Protein AF-A0A1F4QIU1-F1 (afdb_monomer_lite)

Secondary structure (DSSP, 8-state):
--------------------HHHHHHHHHHHHHTS------PPPPTTS--TTSHHHHHTEEEEEEEEETTEEEEEEEEEEESSSPSPSEEEEEE---SSSS---TTTSPEEEEEEESSSS-EEEEEEEHHHHHHSS--S-EEE-S-GGG--HHHHHHHHH--------

pLDDT: mean 72.89, std 19.43, range [27.67, 93.69]

Foldseek 3Di:
DDDDDDDDDPDDDPDPPPPDPVNVVVVVVVVVVPPPVPVPQQDDPPPDQDCVPPVSVVQWDWDDWFAAQRDPQWIKTKIAGNPLDPQRIKIWIWGNPPPDPDDDPVPTDTAKIWTHNDQFRTPWIWGAPCCVPPVDHDSDIDTDPPPNVAGNVRSVCNRHNYPDPDDD

Sequence (168 aa):
MLTQSKTRALSKVVEAFQPDRLFLLVLALVLLSAAPAGAAQSALPAGVPDIFDPEVRTKFQPTGVISLHGNPDFPVLLLLNTVEEQPQAMMLGLDARNGKDSWSLVSDPIVLIILFADPVTILGAYVDAGFSREGRASGDFITLENPNSLTLPDLLKAVTAVPTRTYM

Radius of gyration: 27.77 Å;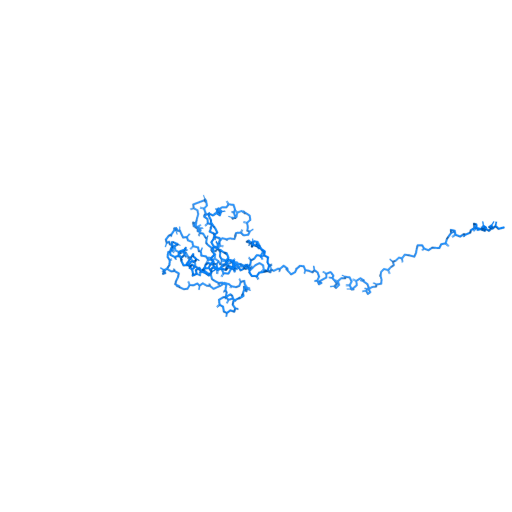 chains: 1; bounding box: 94×65×35 Å

Structure (mmCIF, N/CA/C/O backbone):
data_AF-A0A1F4QIU1-F1
#
_entry.id   AF-A0A1F4QIU1-F1
#
loop_
_atom_site.group_PDB
_atom_site.id
_atom_site.type_symbol
_atom_site.label_atom_id
_atom_site.label_alt_id
_atom_site.label_comp_id
_atom_site.label_asym_id
_atom_site.label_entity_id
_atom_site.label_seq_id
_atom_site.pdbx_PDB_ins_code
_atom_site.Cartn_x
_atom_site.Cartn_y
_atom_site.Cartn_z
_atom_site.occupancy
_atom_site.B_iso_or_equiv
_atom_site.auth_seq_id
_atom_site.auth_comp_id
_atom_site.auth_asym_id
_atom_site.auth_atom_id
_atom_site.pdbx_PDB_model_num
ATOM 1 N N . MET A 1 1 ? 79.987 30.479 8.405 1.00 41.31 1 MET A N 1
ATOM 2 C CA . MET A 1 1 ? 78.883 29.625 7.914 1.00 41.31 1 MET A CA 1
ATOM 3 C C . MET A 1 1 ? 77.688 29.853 8.837 1.00 41.31 1 MET A C 1
ATOM 5 O O . MET A 1 1 ? 77.904 29.751 10.035 1.00 41.31 1 MET A O 1
ATOM 9 N N . LEU A 1 2 ? 76.513 30.191 8.270 1.00 38.28 2 LEU A N 1
ATOM 10 C CA . LEU A 1 2 ? 75.204 30.525 8.896 1.00 38.28 2 LEU A CA 1
ATOM 11 C C . LEU A 1 2 ? 75.193 31.832 9.723 1.00 38.28 2 LEU A C 1
ATOM 13 O O . LEU A 1 2 ? 75.803 31.887 10.778 1.00 38.28 2 LEU A O 1
ATOM 17 N N . THR A 1 3 ? 74.667 32.990 9.300 1.00 39.81 3 THR A N 1
ATOM 18 C CA . THR A 1 3 ? 73.428 33.408 8.594 1.00 39.81 3 THR A CA 1
ATOM 19 C C . THR A 1 3 ? 72.142 33.256 9.417 1.00 39.81 3 THR A C 1
ATOM 21 O O . THR A 1 3 ? 71.633 32.150 9.527 1.00 39.81 3 THR A O 1
ATOM 24 N N . GLN A 1 4 ? 71.613 34.386 9.920 1.00 43.12 4 GLN A N 1
ATOM 25 C CA . GLN A 1 4 ? 70.236 34.923 9.765 1.00 43.12 4 GLN A CA 1
ATOM 26 C C . GLN A 1 4 ? 69.952 35.921 10.913 1.00 43.12 4 GLN A C 1
ATOM 28 O O . GLN A 1 4 ? 69.878 35.537 12.070 1.00 43.12 4 GLN A O 1
ATOM 33 N N . SER A 1 5 ? 70.040 37.241 10.726 1.00 43.78 5 SER A N 1
ATOM 34 C CA . SER A 1 5 ? 69.158 38.168 9.986 1.00 43.78 5 SER A CA 1
ATOM 35 C C . SER A 1 5 ? 67.743 38.348 10.559 1.00 43.78 5 SER A C 1
ATOM 37 O O . SER A 1 5 ? 66.815 37.642 10.196 1.00 43.78 5 SER A O 1
ATOM 39 N N . LYS A 1 6 ? 67.611 39.449 11.314 1.00 44.16 6 LYS A N 1
ATOM 40 C CA . LYS A 1 6 ? 66.541 40.464 11.250 1.00 44.16 6 LYS A CA 1
ATOM 41 C C . LYS A 1 6 ? 65.095 40.058 11.573 1.00 44.16 6 LYS A C 1
ATOM 43 O O . LYS A 1 6 ? 64.284 39.754 10.709 1.00 44.16 6 LYS A O 1
ATOM 48 N N . THR A 1 7 ? 64.738 40.377 12.812 1.00 52.09 7 THR A N 1
ATOM 49 C CA . THR A 1 7 ? 63.485 41.020 13.226 1.00 52.09 7 THR A CA 1
ATOM 50 C C . THR A 1 7 ? 63.071 42.141 12.254 1.00 52.09 7 THR A C 1
ATOM 52 O O . THR A 1 7 ? 63.780 43.143 12.145 1.00 52.09 7 THR A O 1
ATOM 55 N N . ARG A 1 8 ? 61.924 42.018 11.570 1.00 41.94 8 ARG A N 1
ATOM 56 C CA . ARG A 1 8 ? 61.070 43.153 11.153 1.00 41.94 8 ARG A CA 1
ATOM 57 C C . ARG A 1 8 ? 59.751 42.672 10.537 1.00 41.94 8 ARG A C 1
ATOM 59 O O . ARG A 1 8 ? 59.753 41.800 9.682 1.00 41.94 8 ARG A O 1
ATOM 66 N N . ALA A 1 9 ? 58.687 43.383 10.913 1.00 41.75 9 ALA A N 1
ATOM 67 C CA . ALA A 1 9 ? 57.374 43.474 10.269 1.00 41.75 9 ALA A CA 1
ATOM 68 C C . ALA A 1 9 ? 56.279 42.479 10.707 1.00 41.75 9 ALA A C 1
ATOM 70 O O . ALA A 1 9 ? 55.692 41.764 9.904 1.00 41.75 9 ALA A O 1
ATOM 71 N N . LEU A 1 10 ? 55.893 42.584 11.983 1.00 48.09 10 LEU A N 1
ATOM 72 C CA . LEU A 1 10 ? 54.474 42.603 12.355 1.00 48.09 10 LEU A CA 1
ATOM 73 C C . LEU A 1 10 ? 53.833 43.853 11.737 1.00 48.09 10 LEU A C 1
ATOM 75 O O . LEU A 1 10 ? 54.060 44.956 12.228 1.00 48.09 10 LEU A O 1
ATOM 79 N N . SER A 1 11 ? 53.106 43.692 10.640 1.00 46.94 11 SER A N 1
ATOM 80 C CA . SER A 1 11 ? 52.021 44.570 10.175 1.00 46.94 11 SER A CA 1
ATOM 81 C C . SER A 1 11 ? 51.823 44.293 8.702 1.00 46.94 11 SER A C 1
ATOM 83 O O . SER A 1 11 ? 52.629 44.742 7.888 1.00 46.94 11 SER A O 1
ATOM 85 N N . LYS A 1 12 ? 50.745 43.591 8.364 1.00 41.22 12 LYS A N 1
ATOM 86 C CA . LYS A 1 12 ? 49.838 44.016 7.300 1.00 41.22 12 LYS A CA 1
ATOM 87 C C . LYS A 1 12 ? 48.650 43.058 7.218 1.00 41.22 12 LYS A C 1
ATOM 89 O O . LYS A 1 12 ? 48.796 41.899 6.863 1.00 41.22 12 LYS A O 1
ATOM 94 N N . VAL A 1 13 ? 47.495 43.655 7.506 1.00 44.50 13 VAL A N 1
ATOM 95 C CA . VAL A 1 13 ? 46.272 43.507 6.717 1.00 44.50 13 VAL A CA 1
ATOM 96 C C . VAL A 1 13 ? 45.472 42.240 7.021 1.00 44.50 13 VAL A C 1
ATOM 98 O O . VAL A 1 13 ? 45.484 41.258 6.291 1.00 44.50 13 VAL A O 1
ATOM 101 N N . VAL A 1 14 ? 44.680 42.324 8.094 1.00 47.78 14 VAL A N 1
ATOM 102 C CA . VAL A 1 14 ? 43.338 41.730 8.078 1.00 47.78 14 VAL A CA 1
ATOM 103 C C . VAL A 1 14 ? 42.527 42.595 7.114 1.00 47.78 14 VAL A C 1
ATOM 105 O O . VAL A 1 14 ? 41.958 43.615 7.498 1.00 47.78 14 VAL A O 1
ATOM 108 N N . GLU A 1 15 ? 42.593 42.260 5.829 1.00 45.88 15 GLU A N 1
ATOM 109 C CA . GLU A 1 15 ? 41.693 42.815 4.825 1.00 45.88 15 GLU A CA 1
ATOM 110 C C . GLU A 1 15 ? 40.296 42.304 5.165 1.00 45.88 15 GLU A C 1
ATOM 112 O O . GLU A 1 15 ? 40.045 41.099 5.210 1.00 45.88 15 GLU A O 1
ATOM 117 N N . ALA A 1 16 ? 39.403 43.235 5.497 1.00 47.53 16 ALA A N 1
ATOM 118 C CA . ALA A 1 16 ? 37.998 42.945 5.695 1.00 47.53 16 ALA A CA 1
ATOM 119 C C . ALA A 1 16 ? 37.460 42.342 4.394 1.00 47.53 16 ALA A C 1
ATOM 121 O O . ALA A 1 16 ? 37.301 43.042 3.396 1.00 47.53 16 ALA A O 1
ATOM 122 N N . PHE A 1 17 ? 37.220 41.034 4.406 1.00 48.47 17 PHE A N 1
ATOM 123 C CA . PHE A 1 17 ? 36.597 40.319 3.305 1.00 48.47 17 PHE A CA 1
ATOM 124 C C . PHE A 1 17 ? 35.167 40.859 3.169 1.00 48.47 17 PHE A C 1
ATOM 126 O O . PHE A 1 17 ? 34.267 40.449 3.899 1.00 48.47 17 PHE A O 1
ATOM 133 N N . GLN A 1 18 ? 34.963 41.851 2.302 1.00 55.03 18 GLN A N 1
ATOM 134 C CA . GLN A 1 18 ? 33.631 42.261 1.879 1.00 55.03 18 GLN A CA 1
ATOM 135 C C . GLN A 1 18 ? 33.255 41.352 0.711 1.00 55.03 18 GLN A C 1
ATOM 137 O O . GLN A 1 18 ? 33.799 41.533 -0.379 1.00 55.03 18 GLN A O 1
ATOM 142 N N . PRO A 1 19 ? 32.403 40.331 0.919 1.00 54.53 19 PRO A N 1
ATOM 143 C CA . PRO A 1 19 ? 31.999 39.466 -0.172 1.00 54.53 19 PRO A CA 1
ATOM 144 C C . PRO A 1 19 ? 31.306 40.317 -1.232 1.00 54.53 19 PRO A C 1
ATOM 146 O O . PRO A 1 19 ? 30.349 41.043 -0.950 1.00 54.53 19 PRO A O 1
ATOM 149 N N . ASP A 1 20 ? 31.834 40.238 -2.447 1.00 63.78 20 ASP A N 1
ATOM 150 C CA . ASP A 1 20 ? 31.322 40.964 -3.595 1.00 63.78 20 ASP A CA 1
ATOM 151 C C . ASP A 1 20 ? 29.840 40.616 -3.810 1.00 63.78 20 ASP A C 1
ATOM 153 O O . ASP A 1 20 ? 29.415 39.480 -3.569 1.00 63.78 20 ASP A O 1
ATOM 157 N N . ARG A 1 21 ? 29.016 41.564 -4.272 1.00 63.06 21 ARG A N 1
ATOM 158 C CA . ARG A 1 21 ? 27.561 41.325 -4.432 1.00 63.06 21 ARG A CA 1
ATOM 159 C C . ARG A 1 21 ? 27.266 40.139 -5.357 1.00 63.06 21 ARG A C 1
ATOM 161 O O . ARG A 1 21 ? 26.275 39.440 -5.165 1.00 63.06 21 ARG A O 1
ATOM 168 N N . LEU A 1 22 ? 28.161 39.886 -6.311 1.00 60.84 22 LEU A N 1
ATOM 169 C CA . LE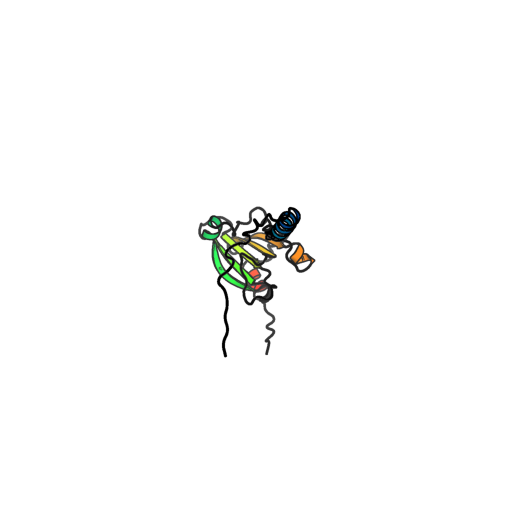U A 1 22 ? 28.150 38.716 -7.187 1.00 60.84 22 LEU A CA 1
ATOM 170 C C . LEU A 1 22 ? 28.379 37.401 -6.432 1.00 60.84 22 LEU A C 1
ATOM 172 O O . LEU A 1 22 ? 27.715 36.417 -6.736 1.00 60.84 22 LEU A O 1
ATOM 176 N N . PHE A 1 23 ? 29.253 37.382 -5.425 1.00 64.12 23 PHE A N 1
ATOM 177 C CA . PHE A 1 23 ? 29.493 36.200 -4.595 1.00 64.12 23 PHE A CA 1
ATOM 178 C C . PHE A 1 23 ? 28.254 35.840 -3.771 1.00 64.12 23 PHE A C 1
ATOM 180 O O . PHE A 1 23 ? 27.868 34.676 -3.725 1.00 64.12 23 PHE A O 1
ATOM 187 N N . LEU A 1 24 ? 27.576 36.837 -3.192 1.00 64.62 24 LEU A N 1
ATOM 188 C CA . LEU A 1 24 ? 26.311 36.619 -2.482 1.00 64.62 24 LEU A CA 1
ATOM 189 C C . LEU A 1 24 ? 25.200 36.127 -3.418 1.00 64.62 24 LEU A C 1
ATOM 191 O O . LEU A 1 24 ? 24.402 35.284 -3.021 1.00 64.62 24 LEU A O 1
ATOM 195 N N . LEU A 1 25 ? 25.164 36.613 -4.662 1.00 64.69 25 LEU A N 1
ATOM 196 C CA . LEU A 1 25 ? 24.153 36.221 -5.644 1.00 64.69 25 LEU A CA 1
ATOM 197 C C . LEU A 1 25 ? 24.390 34.802 -6.178 1.00 64.69 25 LEU A C 1
ATOM 199 O O . LEU A 1 25 ? 23.443 34.033 -6.298 1.00 64.69 25 LEU A O 1
ATOM 203 N N . VAL A 1 26 ? 25.649 34.425 -6.423 1.00 67.12 26 VAL A N 1
ATOM 204 C CA . VAL A 1 26 ? 26.030 33.053 -6.793 1.00 67.12 26 VAL A CA 1
ATOM 205 C C . VAL A 1 26 ? 25.787 32.093 -5.629 1.00 67.12 26 VAL A C 1
ATOM 207 O O . VAL A 1 26 ? 25.230 31.021 -5.840 1.00 67.12 26 VAL A O 1
ATOM 210 N N . LEU A 1 27 ? 26.118 32.482 -4.395 1.00 63.16 27 LEU A N 1
ATOM 211 C CA . LEU A 1 27 ? 25.844 31.674 -3.205 1.00 63.16 27 LEU A CA 1
ATOM 212 C C . LEU A 1 27 ? 24.335 31.482 -2.987 1.00 63.16 27 LEU A C 1
ATOM 214 O O . LEU A 1 27 ? 23.897 30.369 -2.713 1.00 63.16 27 LEU A O 1
ATOM 218 N N . ALA A 1 28 ? 23.531 32.535 -3.168 1.00 60.59 28 ALA A N 1
ATOM 219 C CA . ALA A 1 28 ? 22.074 32.445 -3.108 1.00 60.59 28 ALA A CA 1
ATOM 220 C C . ALA A 1 28 ? 21.503 31.554 -4.223 1.00 60.59 28 ALA A C 1
ATOM 222 O O . ALA A 1 28 ? 20.573 30.796 -3.969 1.00 60.59 28 ALA A O 1
ATOM 223 N N . LEU A 1 29 ? 22.079 31.589 -5.430 1.00 59.91 29 LEU A N 1
ATOM 224 C CA . LEU A 1 29 ? 21.664 30.734 -6.545 1.00 59.91 29 LEU A CA 1
ATOM 225 C C . LEU A 1 29 ? 22.003 29.255 -6.291 1.00 59.91 29 LEU A C 1
ATOM 227 O O . LEU A 1 29 ? 21.171 28.389 -6.548 1.00 59.91 29 LEU A O 1
ATOM 231 N N . VAL A 1 30 ? 23.182 28.970 -5.722 1.00 59.19 30 VAL A N 1
ATOM 232 C CA . VAL A 1 30 ? 23.591 27.613 -5.318 1.00 59.19 30 VAL A CA 1
ATOM 233 C C . VAL A 1 30 ? 22.694 27.086 -4.194 1.00 59.19 30 VAL A C 1
ATOM 235 O O . VAL A 1 30 ? 22.257 25.937 -4.247 1.00 59.19 30 VAL A O 1
ATOM 238 N N . LEU A 1 31 ? 22.349 27.931 -3.218 1.00 55.22 31 LEU A N 1
ATOM 239 C CA . LEU A 1 31 ? 21.420 27.577 -2.141 1.00 55.22 31 LEU A CA 1
ATOM 240 C C . LEU A 1 31 ? 19.981 27.380 -2.646 1.00 55.22 31 LEU A C 1
ATOM 242 O O . LEU A 1 31 ? 19.296 26.492 -2.148 1.00 55.22 31 LEU A O 1
ATOM 246 N N . LEU A 1 32 ? 19.535 28.128 -3.664 1.00 53.59 32 LEU A N 1
ATOM 247 C CA . LEU A 1 32 ? 18.226 27.910 -4.299 1.00 53.59 32 LEU A CA 1
ATOM 248 C C . LEU A 1 32 ? 18.176 26.610 -5.115 1.00 53.59 32 LEU A C 1
ATOM 250 O O . LEU A 1 32 ? 17.141 25.950 -5.134 1.00 53.59 32 LEU A O 1
ATOM 254 N N . SER A 1 33 ? 19.277 26.208 -5.758 1.00 50.50 33 SER A N 1
ATOM 255 C CA . SER A 1 33 ? 19.367 24.908 -6.446 1.00 50.50 33 SER A CA 1
ATOM 256 C C . SER A 1 33 ? 19.534 23.717 -5.498 1.00 50.50 33 SER A C 1
ATOM 258 O O . SER A 1 33 ? 19.335 22.577 -5.908 1.00 50.50 33 SER A O 1
ATOM 260 N N . ALA A 1 34 ? 19.884 23.980 -4.238 1.00 48.53 34 ALA A N 1
ATOM 261 C CA . ALA A 1 34 ? 19.939 22.999 -3.160 1.00 48.53 34 ALA A CA 1
ATOM 262 C C . ALA A 1 34 ? 18.643 22.970 -2.337 1.00 48.53 34 ALA A C 1
ATOM 264 O O . ALA A 1 34 ? 18.637 22.437 -1.226 1.00 48.53 34 ALA A O 1
ATOM 265 N N . ALA A 1 35 ? 17.541 23.524 -2.861 1.00 48.31 35 ALA A N 1
ATOM 266 C CA . ALA A 1 35 ? 16.234 23.141 -2.364 1.00 48.31 35 ALA A CA 1
ATOM 267 C C . ALA A 1 35 ? 16.156 21.614 -2.506 1.00 48.31 35 ALA A C 1
ATOM 269 O O . ALA A 1 35 ? 16.291 21.120 -3.632 1.00 48.31 35 ALA A O 1
ATOM 270 N N . PRO A 1 36 ? 15.992 20.845 -1.411 1.00 42.22 36 PRO A N 1
ATOM 271 C CA . PRO A 1 36 ? 15.590 19.466 -1.576 1.00 42.22 36 PRO A CA 1
ATOM 272 C C . PRO A 1 36 ? 14.337 19.556 -2.433 1.00 42.22 36 PRO A C 1
ATOM 274 O O . PRO A 1 36 ? 13.397 20.276 -2.081 1.00 42.22 36 PRO A O 1
ATOM 277 N N . ALA A 1 37 ? 14.360 18.918 -3.601 1.00 43.06 37 ALA A N 1
ATOM 278 C CA . ALA A 1 37 ? 13.136 18.578 -4.283 1.00 43.06 37 ALA A CA 1
ATOM 279 C C . ALA A 1 37 ? 12.390 17.712 -3.271 1.00 43.06 37 ALA A C 1
ATOM 281 O O . ALA A 1 37 ? 12.613 16.508 -3.185 1.00 43.06 37 ALA A O 1
ATOM 282 N N . GLY A 1 38 ? 11.615 18.359 -2.399 1.00 38.34 38 GLY A N 1
ATOM 283 C CA . GLY A 1 38 ? 10.597 17.707 -1.622 1.00 38.34 38 GLY A CA 1
ATOM 284 C C . GLY A 1 38 ? 9.733 17.113 -2.700 1.00 38.34 38 GLY A C 1
ATOM 285 O O . GLY A 1 38 ? 9.017 17.850 -3.376 1.00 38.34 38 GLY A O 1
ATOM 286 N N . ALA A 1 39 ? 9.933 15.821 -2.959 1.00 43.00 39 ALA A N 1
ATOM 287 C CA . ALA A 1 39 ? 9.003 15.031 -3.723 1.00 43.00 39 ALA A CA 1
ATOM 288 C C . ALA A 1 39 ? 7.663 15.381 -3.096 1.00 43.00 39 ALA A C 1
ATOM 290 O O . ALA A 1 39 ? 7.468 15.114 -1.909 1.00 43.00 39 ALA A O 1
ATOM 291 N N . ALA A 1 40 ? 6.846 16.147 -3.822 1.00 42.66 40 ALA A N 1
ATOM 292 C CA . ALA A 1 40 ? 5.523 16.502 -3.362 1.00 42.66 40 ALA A CA 1
ATOM 293 C C . ALA A 1 40 ? 4.880 15.158 -3.058 1.00 42.66 40 ALA A C 1
ATOM 295 O O . ALA A 1 40 ? 4.716 14.335 -3.960 1.00 42.66 40 ALA A O 1
ATOM 296 N N . GLN A 1 41 ? 4.722 14.871 -1.769 1.00 55.47 41 GLN A N 1
ATOM 297 C CA . GLN A 1 41 ? 4.305 13.560 -1.328 1.00 55.47 41 GLN A CA 1
ATOM 298 C C . GLN A 1 41 ? 2.910 13.395 -1.883 1.00 55.47 41 GLN A C 1
ATOM 300 O O . GLN A 1 41 ? 2.027 14.197 -1.572 1.00 55.47 41 GLN A O 1
ATOM 305 N N . SER A 1 42 ? 2.778 12.479 -2.837 1.00 59.91 42 SER A N 1
ATOM 306 C CA . SER A 1 42 ? 1.594 12.490 -3.665 1.00 59.91 42 SER A CA 1
ATOM 307 C C . SER A 1 42 ? 0.368 12.266 -2.802 1.00 59.91 42 SER A C 1
ATOM 309 O O . SER A 1 42 ? 0.382 11.416 -1.908 1.00 59.91 42 SER A O 1
ATOM 311 N N . ALA A 1 43 ? -0.657 13.082 -3.028 1.00 75.31 43 ALA A N 1
ATOM 312 C CA . ALA A 1 43 ? -1.849 13.048 -2.207 1.00 75.31 43 ALA A CA 1
ATOM 313 C C . ALA A 1 43 ? -2.515 11.680 -2.374 1.00 75.31 43 ALA A C 1
ATOM 315 O O . ALA A 1 43 ? -2.895 11.289 -3.480 1.00 75.31 43 ALA A O 1
ATOM 316 N N . LEU A 1 44 ? -2.630 10.943 -1.270 1.00 88.56 44 LEU A N 1
ATOM 317 C CA . LEU A 1 44 ? -3.335 9.670 -1.264 1.00 88.56 44 LEU A CA 1
ATOM 318 C C . LEU A 1 44 ? -4.800 9.888 -1.687 1.00 88.56 44 LEU A C 1
ATOM 320 O O . LEU A 1 44 ? -5.372 10.948 -1.400 1.00 88.56 44 LEU A O 1
ATOM 324 N N . PRO A 1 45 ? -5.432 8.906 -2.359 1.00 90.12 45 PRO A N 1
ATOM 325 C CA . PRO A 1 45 ? -6.844 8.990 -2.709 1.00 90.12 45 PRO A CA 1
ATOM 326 C C . PRO A 1 45 ? -7.725 9.297 -1.494 1.00 90.12 45 PRO A C 1
ATOM 328 O O . PRO A 1 45 ? -7.467 8.832 -0.383 1.00 90.12 45 PRO A O 1
ATOM 331 N N . ALA A 1 46 ? -8.816 10.031 -1.713 1.00 87.69 46 ALA A N 1
ATOM 332 C CA . ALA A 1 46 ? -9.781 10.309 -0.654 1.00 87.69 46 ALA A CA 1
ATOM 333 C C . ALA A 1 46 ? -10.308 9.003 -0.026 1.00 87.69 46 ALA A C 1
ATOM 335 O O . ALA A 1 46 ? -10.706 8.080 -0.736 1.00 87.69 46 ALA A O 1
ATOM 336 N N . GLY A 1 47 ? -10.320 8.941 1.309 1.00 86.69 47 GLY A N 1
ATOM 337 C CA . GLY A 1 47 ? -10.739 7.757 2.069 1.00 86.69 47 GLY A CA 1
ATOM 338 C C . GLY A 1 47 ? -9.632 6.726 2.327 1.00 86.69 47 GLY A C 1
ATOM 339 O O . GLY A 1 47 ? -9.863 5.788 3.086 1.00 86.69 47 GLY A O 1
ATOM 340 N N . VAL A 1 48 ? -8.433 6.901 1.760 1.00 92.69 48 VAL A N 1
ATOM 341 C CA . VAL A 1 48 ? -7.248 6.112 2.131 1.00 92.69 48 VAL A CA 1
ATOM 342 C C . VAL A 1 48 ? -6.634 6.701 3.409 1.00 92.69 48 VAL A C 1
ATOM 344 O O . VAL A 1 48 ? -6.358 7.901 3.439 1.00 92.69 48 VAL A O 1
ATOM 347 N N . PRO A 1 49 ? -6.403 5.896 4.464 1.00 92.00 49 PRO A N 1
ATOM 348 C CA . PRO A 1 49 ? -5.707 6.362 5.660 1.00 92.00 49 PRO A CA 1
ATOM 349 C C . PRO A 1 49 ? -4.293 6.846 5.337 1.00 92.00 49 PRO A C 1
ATOM 351 O O . PRO A 1 49 ? -3.526 6.145 4.673 1.00 92.00 49 PRO A O 1
ATOM 354 N N . ASP A 1 50 ? -3.927 8.019 5.849 1.00 91.56 50 ASP A N 1
ATOM 355 C CA . ASP A 1 50 ? -2.586 8.565 5.663 1.00 91.56 50 ASP A CA 1
ATOM 356 C C . ASP A 1 50 ? -1.568 7.855 6.564 1.00 91.56 50 ASP A C 1
ATOM 358 O O . ASP A 1 50 ? -1.338 8.246 7.701 1.00 91.56 50 ASP A O 1
ATOM 362 N N . ILE A 1 51 ? -0.935 6.794 6.063 1.00 88.69 51 ILE A N 1
ATOM 363 C CA . ILE A 1 51 ? 0.076 6.037 6.822 1.00 88.69 51 ILE A CA 1
ATOM 364 C C . ILE A 1 51 ? 1.401 6.777 7.036 1.00 88.69 51 ILE A C 1
ATOM 366 O O . ILE A 1 51 ? 2.289 6.256 7.723 1.00 88.69 51 ILE A O 1
ATOM 370 N N . PHE A 1 52 ? 1.561 7.966 6.454 1.00 88.19 52 PHE A N 1
ATOM 371 C CA . PHE A 1 52 ? 2.703 8.828 6.727 1.00 88.19 52 PHE A CA 1
ATOM 372 C C . PHE A 1 52 ? 2.480 9.650 7.998 1.00 88.19 52 PHE A C 1
ATOM 374 O O . PHE A 1 52 ? 3.457 9.973 8.684 1.00 88.19 52 PHE A O 1
ATOM 381 N N . ASP A 1 53 ? 1.218 9.892 8.364 1.00 89.69 53 ASP A N 1
ATOM 382 C CA . ASP A 1 53 ? 0.842 10.445 9.659 1.00 89.69 53 ASP A CA 1
ATOM 383 C C . ASP A 1 53 ? 1.211 9.448 10.782 1.00 89.69 53 ASP A C 1
ATOM 385 O O . ASP A 1 53 ? 0.753 8.296 10.786 1.00 89.69 53 ASP A O 1
ATOM 389 N N . PRO A 1 54 ? 2.056 9.846 11.755 1.00 87.69 54 PRO A N 1
ATOM 390 C CA . PRO A 1 54 ? 2.394 9.010 12.897 1.00 87.69 54 PRO A CA 1
ATOM 391 C C . PRO A 1 54 ? 1.183 8.493 13.675 1.00 87.69 54 PRO A C 1
ATOM 393 O O . PRO A 1 54 ? 1.214 7.335 14.087 1.00 87.69 54 PRO A O 1
ATOM 396 N N . GLU A 1 55 ? 0.144 9.309 13.867 1.00 91.44 55 GLU A N 1
ATOM 397 C CA . GLU A 1 55 ? -1.040 8.933 14.642 1.00 91.44 55 GLU A CA 1
ATOM 398 C C . GLU A 1 55 ? -1.814 7.824 13.934 1.00 91.44 55 GLU A C 1
ATOM 400 O O . GLU A 1 55 ? -2.100 6.785 14.533 1.00 91.44 55 GLU A O 1
ATOM 405 N N . VAL A 1 56 ? -2.066 7.987 12.633 1.00 90.94 56 VAL A N 1
ATOM 406 C CA . VAL A 1 56 ? -2.711 6.962 11.803 1.00 90.94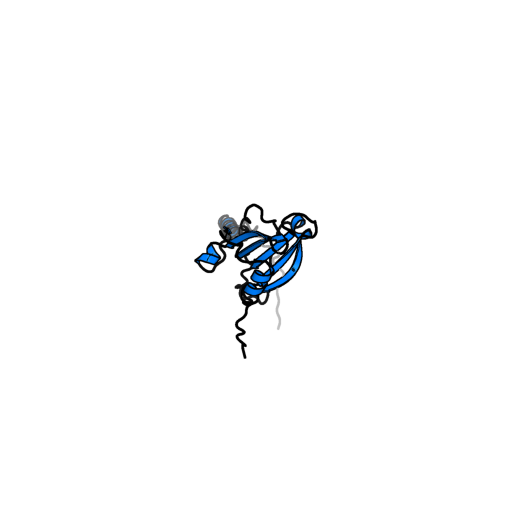 56 VAL A CA 1
ATOM 407 C C . VAL A 1 56 ? -1.862 5.697 11.773 1.00 90.94 56 VAL A C 1
ATOM 409 O O . VAL A 1 56 ? -2.376 4.606 11.997 1.00 90.94 56 VAL A O 1
ATOM 412 N N . ARG A 1 57 ? -0.546 5.819 11.575 1.00 88.81 57 ARG A N 1
ATOM 413 C CA . ARG A 1 57 ? 0.368 4.673 11.515 1.00 88.81 57 ARG A CA 1
ATOM 414 C C . ARG A 1 57 ? 0.357 3.826 12.787 1.00 88.81 57 ARG A C 1
ATOM 416 O O . ARG A 1 57 ? 0.501 2.613 12.683 1.00 88.81 57 ARG A O 1
ATOM 423 N N . THR A 1 58 ? 0.155 4.413 13.971 1.00 91.81 58 THR A N 1
ATOM 424 C CA . THR A 1 58 ? 0.056 3.627 15.220 1.00 91.81 58 THR A CA 1
ATOM 425 C C . THR A 1 58 ? -1.153 2.689 15.265 1.00 91.81 58 THR A C 1
ATOM 427 O O . THR A 1 58 ? -1.130 1.699 15.995 1.00 91.81 58 THR A O 1
ATOM 430 N N . LYS A 1 59 ? -2.182 2.961 14.454 1.00 93.00 59 LYS A N 1
ATOM 431 C CA . LYS A 1 59 ? -3.382 2.129 14.320 1.00 93.00 59 LYS A CA 1
ATOM 432 C C . LYS A 1 59 ? -3.179 0.926 13.399 1.00 93.00 59 LYS A C 1
ATOM 434 O O . LYS A 1 59 ? -4.019 0.037 13.389 1.00 93.00 59 LYS A O 1
ATOM 439 N N . PHE A 1 60 ? -2.093 0.873 12.625 1.00 91.19 60 PHE A N 1
ATOM 440 C CA . PHE A 1 60 ? -1.848 -0.197 11.657 1.00 91.19 60 PHE A CA 1
ATOM 441 C C . PHE A 1 60 ? -0.624 -1.032 12.034 1.00 91.19 60 PHE A C 1
ATOM 443 O O . PHE A 1 60 ? 0.489 -0.523 12.162 1.00 91.19 60 PHE A O 1
ATOM 450 N N . GLN A 1 61 ? -0.814 -2.345 12.153 1.00 88.94 61 GLN A N 1
ATOM 451 C CA . GLN A 1 61 ? 0.257 -3.301 12.397 1.00 88.94 61 GLN A CA 1
ATOM 452 C C . GLN A 1 61 ? 0.681 -3.990 11.089 1.00 88.94 61 GLN A C 1
ATOM 454 O O . GLN A 1 61 ? -0.171 -4.555 10.396 1.00 88.94 61 GLN A O 1
ATOM 459 N N . PRO A 1 62 ? 1.983 -4.012 10.749 1.00 88.75 62 PRO A N 1
ATOM 460 C CA . PRO A 1 62 ? 2.481 -4.830 9.653 1.00 88.75 62 PRO A CA 1
ATOM 461 C C . PRO A 1 62 ? 2.374 -6.309 10.014 1.00 88.75 62 PRO A C 1
ATOM 463 O O . PRO A 1 62 ? 2.876 -6.748 11.048 1.00 88.75 62 PRO A O 1
ATOM 466 N N . THR A 1 63 ? 1.725 -7.081 9.148 1.00 84.69 63 THR A N 1
ATOM 467 C CA . THR A 1 63 ? 1.498 -8.520 9.362 1.00 84.69 63 THR A CA 1
ATOM 468 C C . THR A 1 63 ? 2.249 -9.402 8.383 1.00 84.69 63 THR A C 1
ATOM 470 O O . THR A 1 63 ? 2.479 -10.576 8.663 1.00 84.69 63 THR A O 1
ATOM 473 N N . GLY A 1 64 ? 2.686 -8.842 7.258 1.00 82.62 64 GLY A N 1
ATOM 474 C CA . GLY A 1 64 ? 3.471 -9.572 6.282 1.00 82.62 64 GLY A CA 1
ATOM 475 C C . GLY A 1 64 ? 3.988 -8.688 5.162 1.00 82.62 64 GLY A C 1
ATOM 476 O O . GLY A 1 64 ? 3.479 -7.595 4.912 1.00 82.62 64 GLY A O 1
ATOM 477 N N . VAL A 1 65 ? 5.008 -9.205 4.486 1.00 86.69 65 VAL A N 1
ATOM 478 C CA . VAL A 1 65 ? 5.559 -8.650 3.254 1.00 86.69 65 VAL A CA 1
ATOM 479 C C . VAL A 1 65 ? 5.600 -9.775 2.234 1.00 86.69 65 VAL A C 1
ATOM 481 O O . VAL A 1 65 ? 6.086 -10.866 2.526 1.00 86.69 65 VAL A O 1
ATOM 484 N N . ILE A 1 66 ? 5.086 -9.499 1.046 1.00 84.81 66 ILE A N 1
ATOM 485 C CA . ILE A 1 66 ? 5.148 -10.377 -0.123 1.00 84.81 66 ILE A CA 1
ATOM 486 C C . ILE A 1 66 ? 5.643 -9.565 -1.323 1.00 84.81 66 ILE A C 1
ATOM 488 O O . ILE A 1 66 ? 5.994 -8.397 -1.184 1.00 84.81 66 ILE A O 1
ATOM 492 N N . SER A 1 67 ? 5.682 -10.167 -2.502 1.00 83.50 67 SER A N 1
ATOM 493 C CA . SER A 1 67 ? 6.073 -9.500 -3.746 1.00 83.50 67 SER A CA 1
ATOM 494 C C . SER A 1 67 ? 4.914 -9.515 -4.727 1.00 83.50 67 SER A C 1
ATOM 496 O O . SER A 1 67 ? 4.139 -10.463 -4.719 1.00 83.50 67 SER A O 1
ATOM 498 N N . LEU A 1 68 ? 4.789 -8.505 -5.585 1.00 81.00 68 LEU A N 1
ATOM 499 C CA . LEU A 1 68 ? 3.792 -8.484 -6.652 1.00 81.00 68 LEU A CA 1
ATOM 500 C C . LEU A 1 68 ? 4.200 -9.450 -7.767 1.00 81.00 68 LEU A C 1
ATOM 502 O O . LEU A 1 68 ? 5.234 -9.269 -8.403 1.00 81.00 68 LEU A O 1
ATOM 506 N N . HIS A 1 69 ? 3.399 -10.495 -7.978 1.00 78.44 69 HIS A N 1
ATOM 507 C CA . HIS A 1 69 ? 3.698 -11.615 -8.882 1.00 78.44 69 HIS A CA 1
ATOM 508 C C . HIS A 1 69 ? 5.082 -12.240 -8.635 1.00 78.44 69 HIS A C 1
ATOM 510 O O . HIS A 1 69 ? 5.790 -12.621 -9.567 1.00 78.44 69 HIS A O 1
ATOM 516 N N . GLY A 1 70 ? 5.508 -12.290 -7.369 1.00 76.12 70 GLY A N 1
ATOM 517 C CA . GLY A 1 70 ? 6.836 -12.780 -7.000 1.00 76.12 70 GLY A CA 1
ATOM 518 C C . GLY A 1 70 ? 8.006 -11.877 -7.399 1.00 76.12 70 GLY A C 1
ATOM 519 O O . GLY A 1 70 ? 9.150 -12.298 -7.249 1.00 76.12 70 GLY A O 1
ATOM 520 N N . ASN A 1 71 ? 7.760 -10.665 -7.908 1.00 81.19 71 ASN A N 1
ATOM 521 C CA . ASN A 1 71 ? 8.824 -9.749 -8.299 1.00 81.19 71 ASN A CA 1
ATOM 522 C C . ASN A 1 71 ? 9.344 -8.946 -7.084 1.00 81.19 71 ASN A C 1
ATOM 524 O O . ASN A 1 71 ? 8.593 -8.128 -6.541 1.00 81.19 71 ASN A O 1
ATOM 528 N N . PRO A 1 72 ? 10.608 -9.136 -6.655 1.00 84.50 72 PRO A N 1
ATOM 529 C CA . PRO A 1 72 ? 11.177 -8.419 -5.511 1.00 84.50 72 PRO A CA 1
ATOM 530 C C . PRO A 1 72 ? 11.277 -6.903 -5.725 1.00 84.50 72 PRO A C 1
ATOM 532 O O . PRO A 1 72 ? 11.291 -6.167 -4.743 1.00 84.50 72 PRO A O 1
ATOM 535 N N . ASP A 1 73 ? 11.266 -6.436 -6.977 1.00 89.12 73 ASP A N 1
ATOM 536 C CA . ASP A 1 73 ? 11.227 -5.009 -7.320 1.00 89.12 73 ASP A CA 1
ATOM 537 C C . ASP A 1 73 ? 9.912 -4.333 -6.906 1.00 89.12 73 ASP A C 1
ATOM 539 O O . ASP A 1 73 ? 9.825 -3.107 -6.878 1.00 89.12 73 ASP A O 1
ATOM 543 N N . PHE A 1 74 ? 8.882 -5.125 -6.594 1.00 89.75 74 PHE A N 1
ATOM 544 C CA . PHE A 1 74 ? 7.558 -4.643 -6.223 1.00 89.75 74 PHE A CA 1
ATOM 545 C C . PHE A 1 74 ? 7.077 -5.290 -4.921 1.00 89.75 74 PHE A C 1
ATOM 547 O O . PHE A 1 74 ? 6.191 -6.152 -4.939 1.00 89.75 74 PHE A O 1
ATOM 554 N N . PRO A 1 75 ? 7.671 -4.934 -3.772 1.00 90.69 75 PRO A N 1
ATOM 555 C CA . PRO A 1 75 ? 7.242 -5.458 -2.488 1.00 90.69 75 PRO A CA 1
ATOM 556 C C . PRO A 1 75 ? 5.833 -4.959 -2.148 1.00 90.69 75 PRO A C 1
ATOM 558 O O . PRO A 1 75 ? 5.464 -3.816 -2.421 1.00 90.69 75 PRO A O 1
ATOM 561 N N . VAL A 1 76 ? 5.047 -5.836 -1.532 1.00 91.25 76 VAL A N 1
ATOM 562 C CA . VAL A 1 76 ? 3.679 -5.584 -1.089 1.00 91.25 76 VAL A CA 1
ATOM 563 C C . VAL A 1 76 ? 3.610 -5.770 0.421 1.00 91.25 76 VAL A C 1
ATOM 565 O O . VAL A 1 76 ? 3.839 -6.865 0.937 1.00 91.25 76 VAL A O 1
ATOM 568 N N . LEU A 1 77 ? 3.291 -4.691 1.127 1.00 91.00 77 LEU A N 1
ATOM 569 C CA . LEU A 1 77 ? 3.141 -4.641 2.575 1.00 91.00 77 LEU A CA 1
ATOM 570 C C . LEU A 1 77 ? 1.675 -4.870 2.963 1.00 91.00 77 LEU A C 1
ATOM 572 O O . LEU A 1 77 ? 0.778 -4.214 2.431 1.00 91.00 77 LEU A O 1
ATOM 576 N N . LEU A 1 78 ? 1.445 -5.781 3.909 1.00 89.31 78 LEU A N 1
ATOM 577 C CA . LEU A 1 78 ? 0.130 -6.079 4.479 1.00 89.31 78 LEU A CA 1
ATOM 578 C C . LEU A 1 78 ? 0.001 -5.421 5.854 1.00 89.31 78 LEU A C 1
ATOM 580 O O . LEU A 1 78 ? 0.798 -5.691 6.757 1.00 89.31 78 LEU A O 1
ATOM 584 N N . LEU A 1 79 ? -1.021 -4.589 6.023 1.00 91.06 79 LEU A N 1
ATOM 585 C CA . LEU A 1 79 ? -1.289 -3.824 7.237 1.00 91.06 79 LEU A CA 1
ATOM 586 C C . LEU A 1 79 ? -2.674 -4.186 7.780 1.00 91.06 79 LEU A C 1
ATOM 588 O O . LEU A 1 79 ? -3.652 -4.150 7.036 1.00 91.06 79 LEU A O 1
ATOM 592 N N . LEU A 1 80 ? -2.764 -4.512 9.070 1.00 90.00 80 LEU A N 1
ATOM 593 C CA . LEU A 1 80 ? -4.035 -4.712 9.771 1.00 90.00 80 LEU A CA 1
ATOM 594 C C . LEU A 1 80 ? -4.303 -3.549 10.717 1.00 90.00 80 LEU A C 1
ATOM 596 O O . LEU A 1 80 ? -3.410 -3.134 11.453 1.00 90.00 80 LEU A O 1
ATOM 600 N N . ASN A 1 81 ? -5.531 -3.047 10.710 1.00 91.69 81 ASN A N 1
ATOM 601 C CA . ASN A 1 81 ? -5.985 -2.035 11.649 1.00 91.69 81 ASN A CA 1
ATOM 602 C C . ASN A 1 81 ? -6.264 -2.675 13.017 1.00 91.69 81 ASN A C 1
ATOM 604 O O . ASN A 1 81 ? -6.939 -3.699 13.106 1.00 91.69 81 ASN A O 1
ATOM 608 N N . THR A 1 82 ? -5.742 -2.080 14.085 1.00 90.19 82 THR A N 1
ATOM 609 C CA . THR A 1 82 ? -5.840 -2.593 15.456 1.00 90.19 82 THR A CA 1
ATOM 610 C C . THR A 1 82 ? -6.971 -1.966 16.270 1.00 90.19 82 THR A C 1
ATOM 612 O O . THR A 1 82 ? -7.239 -2.445 17.369 1.00 90.19 82 THR A O 1
ATOM 615 N N . VAL A 1 83 ? -7.644 -0.922 15.766 1.00 87.94 83 VAL A N 1
ATOM 616 C CA . VAL A 1 83 ? -8.622 -0.133 16.545 1.00 87.94 83 VAL A CA 1
ATOM 617 C C . VAL A 1 83 ? -10.092 -0.340 16.146 1.00 87.94 83 VAL A C 1
ATOM 619 O O . VAL A 1 83 ? -10.922 0.508 16.442 1.00 87.94 83 VAL A O 1
ATOM 622 N N . GLU A 1 84 ? -10.439 -1.453 15.488 1.00 77.12 84 GLU A N 1
ATOM 623 C CA . GLU A 1 84 ? -11.810 -1.784 15.017 1.00 77.12 84 GLU A CA 1
ATOM 624 C C . GLU A 1 84 ? -12.485 -0.701 14.133 1.00 77.12 84 GLU A C 1
ATOM 626 O O . GLU A 1 84 ? -13.680 -0.767 13.843 1.00 77.12 84 GLU A O 1
ATOM 631 N N . GLU A 1 85 ? -11.718 0.275 13.643 1.00 86.25 85 GLU A N 1
ATOM 632 C CA . GLU A 1 85 ? -12.151 1.281 12.669 1.00 86.25 85 GLU A CA 1
ATOM 633 C C . GLU A 1 85 ? -11.984 0.758 11.230 1.00 86.25 85 GLU A C 1
ATOM 635 O O . GLU A 1 85 ? -11.204 -0.157 10.961 1.00 86.25 85 GLU A O 1
ATOM 640 N N . GLN A 1 86 ? -12.702 1.359 10.277 1.00 86.94 86 GLN A N 1
ATOM 641 C CA . GLN A 1 86 ? -12.513 1.071 8.852 1.00 86.94 86 GLN A CA 1
ATOM 642 C C . GLN A 1 86 ? -11.426 1.969 8.235 1.00 86.94 86 GLN A C 1
ATOM 644 O O . GLN A 1 86 ? -11.363 3.149 8.588 1.00 86.94 86 GLN A O 1
ATOM 649 N N . PRO A 1 87 ? -10.612 1.469 7.281 1.00 89.94 87 PRO A N 1
ATOM 650 C CA . PRO A 1 87 ? -10.542 0.085 6.793 1.00 89.94 87 PRO A CA 1
ATOM 651 C C . PRO A 1 87 ? -9.928 -0.872 7.834 1.00 89.94 87 PRO A C 1
ATOM 653 O O . PRO A 1 87 ? -9.017 -0.478 8.563 1.00 89.94 87 PRO A O 1
ATOM 656 N N . GLN A 1 88 ? -10.378 -2.131 7.875 1.00 90.06 88 GLN A N 1
ATOM 657 C CA . GLN A 1 88 ? -9.812 -3.165 8.758 1.00 90.06 88 GLN A CA 1
ATOM 658 C C . GLN A 1 88 ? -8.441 -3.666 8.295 1.00 90.06 88 GLN A C 1
ATOM 660 O O . GLN A 1 88 ? -7.624 -4.094 9.110 1.00 90.06 88 GLN A O 1
ATOM 665 N N . ALA A 1 89 ? -8.172 -3.630 6.991 1.00 89.38 89 ALA A N 1
ATOM 666 C CA . ALA A 1 89 ? -6.870 -3.987 6.448 1.00 89.38 89 ALA A CA 1
ATOM 667 C C . ALA A 1 89 ? -6.524 -3.154 5.214 1.00 89.38 89 ALA A C 1
ATOM 669 O O . ALA A 1 89 ? -7.395 -2.621 4.522 1.00 89.38 89 ALA A O 1
ATOM 670 N N . MET A 1 90 ? -5.229 -3.066 4.933 1.00 91.81 90 MET A N 1
ATOM 671 C CA . MET A 1 90 ? -4.696 -2.371 3.775 1.00 91.81 90 MET A CA 1
ATOM 672 C C . MET A 1 90 ? -3.515 -3.135 3.177 1.00 91.81 90 MET A C 1
ATOM 674 O O . MET A 1 90 ? -2.652 -3.640 3.893 1.00 91.81 90 MET A O 1
ATOM 678 N N . MET A 1 91 ? -3.470 -3.190 1.850 1.00 92.31 91 MET A N 1
ATOM 679 C CA . MET A 1 91 ? -2.320 -3.662 1.084 1.00 92.31 91 MET A CA 1
ATOM 680 C C . MET A 1 91 ? -1.683 -2.490 0.352 1.00 92.31 91 MET A C 1
ATOM 682 O O . MET A 1 91 ? -2.385 -1.741 -0.327 1.00 92.31 91 MET A O 1
ATOM 686 N N . LEU A 1 92 ? -0.362 -2.369 0.452 1.00 93.25 92 LEU A N 1
ATOM 687 C CA . LEU A 1 92 ? 0.419 -1.335 -0.223 1.00 93.25 92 LEU A CA 1
ATOM 688 C C . LEU A 1 92 ? 1.488 -1.988 -1.093 1.00 93.25 92 LEU A C 1
ATOM 690 O O . LEU A 1 92 ? 2.358 -2.670 -0.564 1.00 93.25 92 LEU A O 1
ATOM 694 N N . GLY A 1 93 ? 1.436 -1.787 -2.406 1.00 92.06 93 GLY A N 1
ATOM 695 C CA . GLY A 1 93 ? 2.509 -2.160 -3.325 1.00 92.06 93 GLY A CA 1
ATOM 696 C C . GLY A 1 93 ? 3.442 -0.981 -3.565 1.00 92.06 93 GLY A C 1
ATOM 697 O O . GLY A 1 93 ? 2.969 0.121 -3.847 1.00 92.06 93 GLY A O 1
ATOM 698 N N . LEU A 1 94 ? 4.747 -1.214 -3.463 1.00 92.56 94 LEU A N 1
ATOM 699 C CA . LEU A 1 94 ? 5.785 -0.199 -3.642 1.00 92.56 94 LEU A CA 1
ATOM 700 C C . LEU A 1 94 ? 6.592 -0.451 -4.918 1.00 92.56 94 LEU A C 1
ATOM 702 O O . LEU A 1 94 ? 6.697 -1.588 -5.366 1.00 92.56 94 LEU A O 1
ATOM 706 N N . ASP A 1 95 ? 7.193 0.597 -5.472 1.00 91.31 95 ASP A N 1
ATOM 707 C CA . ASP A 1 95 ? 8.182 0.516 -6.550 1.00 91.31 95 ASP A CA 1
ATOM 708 C C . ASP A 1 95 ? 9.602 0.612 -5.979 1.00 91.31 95 ASP A C 1
ATOM 710 O O . ASP A 1 95 ? 10.102 1.696 -5.683 1.00 91.31 95 ASP A O 1
ATOM 714 N N . ALA A 1 96 ? 10.260 -0.536 -5.818 1.00 91.19 96 ALA A N 1
ATOM 715 C CA . ALA A 1 96 ? 11.605 -0.644 -5.260 1.00 91.19 96 ALA A CA 1
ATOM 716 C C . ALA A 1 96 ? 12.713 -0.648 -6.331 1.00 91.19 96 ALA A C 1
ATOM 718 O O . ALA A 1 96 ? 13.864 -0.952 -6.018 1.00 91.19 96 ALA A O 1
ATOM 719 N N . ARG A 1 97 ? 12.420 -0.282 -7.590 1.00 90.56 97 ARG A N 1
ATOM 720 C CA . ARG A 1 97 ? 13.418 -0.206 -8.679 1.00 90.56 97 ARG A CA 1
ATOM 721 C C . ARG A 1 97 ? 14.309 1.023 -8.532 1.00 90.56 97 ARG A C 1
ATOM 723 O O . ARG A 1 97 ? 14.231 1.986 -9.291 1.00 90.56 97 ARG A O 1
ATOM 730 N N . ASN A 1 98 ? 15.165 0.992 -7.524 1.00 80.06 98 ASN A N 1
ATOM 731 C CA . ASN A 1 98 ? 15.990 2.121 -7.106 1.00 80.06 98 ASN A CA 1
ATOM 732 C C . ASN A 1 98 ? 17.488 1.759 -7.000 1.00 80.06 98 ASN A C 1
ATOM 734 O O . ASN A 1 98 ? 18.295 2.609 -6.629 1.00 80.06 98 ASN A O 1
ATOM 738 N N . GLY A 1 99 ? 17.857 0.511 -7.321 1.00 75.38 99 GLY A N 1
ATOM 739 C CA . GLY A 1 99 ? 19.234 0.009 -7.264 1.00 75.38 99 GLY A CA 1
ATOM 740 C C . GLY A 1 99 ? 19.783 -0.219 -5.849 1.00 75.38 99 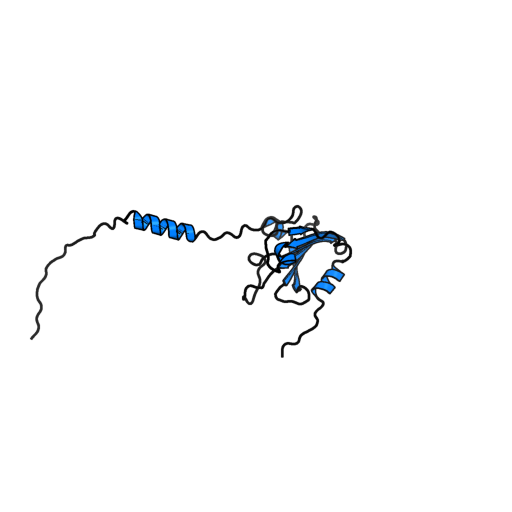GLY A C 1
ATOM 741 O O . GLY A 1 99 ? 20.983 -0.440 -5.710 1.00 75.38 99 GLY A O 1
ATOM 742 N N . LYS A 1 100 ? 18.940 -0.140 -4.812 1.00 80.25 100 LYS A N 1
ATOM 743 C CA . LYS A 1 100 ? 19.273 -0.461 -3.418 1.00 80.25 100 LYS A CA 1
ATOM 744 C C . LYS A 1 100 ? 18.898 -1.915 -3.113 1.00 80.25 100 LYS A C 1
ATOM 746 O O . LYS A 1 100 ? 17.981 -2.464 -3.714 1.00 80.25 100 LYS A O 1
ATOM 751 N N . ASP A 1 101 ? 19.538 -2.492 -2.099 1.00 78.44 101 ASP A N 1
ATOM 752 C CA . ASP A 1 101 ? 19.230 -3.851 -1.617 1.00 78.44 101 ASP A CA 1
ATOM 753 C C . ASP A 1 101 ? 17.942 -3.924 -0.776 1.00 78.44 101 ASP A C 1
ATOM 755 O O . ASP A 1 101 ? 17.463 -5.008 -0.440 1.00 78.44 101 ASP A O 1
ATOM 759 N N . SER A 1 102 ? 17.396 -2.772 -0.381 1.00 83.00 102 SER A N 1
ATOM 760 C CA . SER A 1 102 ? 16.223 -2.673 0.480 1.00 83.00 102 SER A CA 1
ATOM 761 C C . SER A 1 102 ? 15.258 -1.589 0.018 1.00 83.00 102 SER A C 1
ATOM 763 O O . SER A 1 102 ? 15.629 -0.608 -0.633 1.00 83.00 102 SER A O 1
ATOM 765 N N . TRP A 1 103 ? 13.999 -1.781 0.397 1.00 89.75 103 TRP A N 1
ATOM 766 C CA . TRP A 1 103 ? 12.915 -0.841 0.168 1.00 89.75 103 TRP A CA 1
ATOM 767 C C . TRP A 1 103 ? 12.473 -0.181 1.479 1.00 89.75 103 TRP A C 1
ATOM 769 O O . TRP A 1 103 ? 12.766 -0.657 2.578 1.00 89.75 103 TRP A O 1
ATOM 779 N N . SER A 1 104 ? 11.754 0.927 1.362 1.00 85.44 104 SER A N 1
ATOM 780 C CA . SER A 1 104 ? 11.249 1.730 2.467 1.00 85.44 104 SER A CA 1
ATOM 781 C C . SER A 1 104 ? 9.905 2.342 2.101 1.00 85.44 104 SER A C 1
ATOM 783 O O . SER A 1 104 ? 9.793 3.064 1.116 1.00 85.44 104 SER A O 1
ATOM 785 N N . LEU A 1 105 ? 8.905 2.143 2.964 1.00 84.44 105 LEU A N 1
ATOM 786 C CA . LEU A 1 105 ? 7.590 2.777 2.826 1.00 84.44 105 LEU A CA 1
ATOM 787 C C . LEU A 1 105 ? 7.678 4.313 2.766 1.00 84.44 105 LEU A C 1
ATOM 789 O O . LEU A 1 105 ? 6.821 4.950 2.175 1.00 84.44 105 LEU A O 1
ATOM 793 N N . VAL A 1 106 ? 8.698 4.911 3.391 1.00 84.56 106 VAL A N 1
ATOM 794 C CA . VAL A 1 106 ? 8.846 6.373 3.486 1.00 84.56 106 VAL A CA 1
ATOM 795 C C . VAL A 1 106 ? 9.417 6.982 2.205 1.00 84.56 106 VAL A C 1
ATOM 797 O O . VAL A 1 106 ? 9.146 8.142 1.917 1.00 84.56 106 VAL A O 1
ATOM 800 N N . SER A 1 107 ? 10.245 6.241 1.466 1.00 84.19 107 SER A N 1
ATOM 801 C CA . SER A 1 107 ? 11.026 6.803 0.355 1.00 84.19 107 SER A CA 1
ATOM 802 C C . SER A 1 107 ? 10.769 6.154 -0.994 1.00 84.19 107 SER A C 1
ATOM 804 O O . SER A 1 107 ? 11.060 6.786 -2.008 1.00 84.19 107 SER A O 1
ATOM 806 N N . ASP A 1 108 ? 10.239 4.935 -1.028 1.00 89.75 108 ASP A N 1
ATOM 807 C CA . ASP A 1 108 ? 9.894 4.269 -2.275 1.00 89.75 108 ASP A CA 1
ATOM 808 C C . ASP A 1 108 ? 8.420 4.527 -2.628 1.00 89.75 108 ASP A C 1
ATOM 810 O O . ASP A 1 108 ? 7.561 4.487 -1.740 1.00 89.75 108 ASP A O 1
ATOM 814 N N . PRO A 1 109 ? 8.100 4.827 -3.900 1.00 91.50 109 PRO A N 1
ATOM 815 C CA . PRO A 1 109 ? 6.749 5.215 -4.286 1.00 91.50 109 PRO A CA 1
ATOM 816 C C . PRO A 1 109 ? 5.730 4.099 -4.071 1.00 91.50 109 PRO A C 1
ATOM 818 O O . PRO A 1 109 ? 5.976 2.948 -4.432 1.00 91.50 109 PRO A O 1
ATOM 821 N N . ILE A 1 110 ? 4.547 4.453 -3.570 1.00 93.19 110 ILE A N 1
ATOM 822 C CA . ILE A 1 110 ? 3.389 3.558 -3.568 1.00 93.19 110 ILE A CA 1
ATOM 823 C C . ILE A 1 110 ? 2.806 3.528 -4.983 1.00 93.19 110 ILE A C 1
ATOM 825 O O . ILE A 1 110 ? 2.494 4.572 -5.545 1.00 93.19 110 ILE A O 1
ATOM 829 N N . VAL A 1 111 ? 2.635 2.333 -5.545 1.00 91.75 111 VAL A N 1
ATOM 830 C CA . VAL A 1 111 ? 2.067 2.119 -6.888 1.00 91.75 111 VAL A CA 1
ATOM 831 C C . VAL A 1 111 ? 0.750 1.347 -6.881 1.00 91.75 111 VAL A C 1
ATOM 833 O O . VAL A 1 111 ? 0.041 1.332 -7.886 1.00 91.75 111 VAL A O 1
ATOM 836 N N . LEU A 1 112 ? 0.399 0.724 -5.755 1.00 92.19 112 LEU A N 1
ATOM 837 C CA . LEU A 1 112 ? -0.845 -0.021 -5.568 1.00 92.19 112 LEU A CA 1
ATOM 838 C C . LEU A 1 112 ? -1.347 0.162 -4.135 1.00 92.19 112 LEU A C 1
ATOM 840 O O . LEU A 1 112 ? -0.575 0.018 -3.190 1.00 92.19 112 LEU A O 1
ATOM 844 N N . ILE A 1 113 ? -2.640 0.426 -3.972 1.00 93.69 113 ILE A N 1
ATOM 845 C CA . ILE A 1 113 ? -3.320 0.517 -2.677 1.00 93.69 113 ILE A CA 1
ATOM 846 C C . ILE A 1 113 ? -4.604 -0.297 -2.767 1.00 93.69 113 ILE A C 1
ATOM 848 O O . ILE A 1 113 ? -5.395 -0.094 -3.685 1.00 93.69 113 ILE A O 1
ATOM 852 N N . ILE A 1 114 ? -4.846 -1.191 -1.813 1.00 92.19 114 ILE A N 1
ATOM 853 C CA . ILE A 1 114 ? -6.126 -1.900 -1.698 1.00 92.19 114 ILE A CA 1
ATOM 854 C C . ILE A 1 114 ? -6.602 -1.819 -0.253 1.00 92.19 114 ILE A C 1
ATOM 856 O O . ILE A 1 114 ? -5.858 -2.159 0.665 1.00 92.19 114 ILE A O 1
ATOM 860 N N . LEU A 1 115 ? -7.835 -1.359 -0.064 1.00 92.88 115 LEU A N 1
ATOM 861 C CA . LEU A 1 115 ? -8.491 -1.208 1.229 1.00 92.88 115 LEU A CA 1
ATOM 862 C C . LEU A 1 115 ? -9.520 -2.314 1.426 1.00 92.88 115 LEU A C 1
ATOM 864 O O . LEU A 1 115 ? -10.303 -2.605 0.521 1.00 92.88 115 LEU A O 1
ATOM 868 N N . PHE A 1 116 ? -9.572 -2.869 2.628 1.00 89.88 116 PHE A N 1
ATOM 869 C CA . PHE A 1 116 ? -10.445 -3.984 2.966 1.00 89.88 116 PHE A CA 1
ATOM 870 C C . PHE A 1 116 ? -11.333 -3.630 4.152 1.00 89.88 116 PHE A C 1
ATOM 872 O O . PHE A 1 116 ? -10.848 -3.129 5.169 1.00 89.88 116 PHE A O 1
ATOM 879 N N . ALA A 1 117 ? -12.629 -3.912 4.018 1.00 89.12 117 ALA A N 1
ATOM 880 C CA . ALA A 1 117 ? -13.587 -3.772 5.109 1.00 89.12 117 ALA A CA 1
ATOM 881 C C . ALA A 1 117 ? -13.448 -4.907 6.128 1.00 89.12 117 ALA A C 1
ATOM 883 O O . ALA A 1 117 ? -13.769 -4.739 7.299 1.00 89.12 117 ALA A O 1
ATOM 884 N N . ASP A 1 118 ? -13.011 -6.057 5.623 1.00 82.25 118 ASP A N 1
ATOM 885 C CA . ASP A 1 118 ? -12.778 -7.339 6.270 1.00 82.25 118 ASP A CA 1
ATOM 886 C C . ASP A 1 118 ? -11.944 -8.197 5.276 1.00 82.25 118 ASP A C 1
ATOM 888 O O . ASP A 1 118 ? -11.699 -7.756 4.148 1.00 82.25 118 ASP A O 1
ATOM 892 N N . PRO A 1 119 ? -11.499 -9.421 5.618 1.00 75.44 119 PRO A N 1
ATOM 893 C CA . PRO A 1 119 ? -10.675 -10.236 4.718 1.00 75.44 119 PRO A CA 1
ATOM 894 C C . PRO A 1 119 ? -11.307 -10.629 3.367 1.00 75.44 119 PRO A C 1
ATOM 896 O O . PRO A 1 119 ? -10.626 -11.232 2.539 1.00 75.44 119 PRO A O 1
ATOM 899 N N . VAL A 1 120 ? -12.589 -10.363 3.117 1.00 75.19 120 VAL A N 1
ATOM 900 C CA . VAL A 1 120 ? -13.281 -10.757 1.876 1.00 75.19 120 VAL A CA 1
ATOM 901 C C . VAL A 1 120 ? -13.905 -9.583 1.119 1.00 75.19 120 VAL A C 1
ATOM 903 O O . VAL A 1 120 ? -14.180 -9.722 -0.071 1.00 75.19 120 VAL A O 1
ATOM 906 N N . THR A 1 121 ? -14.066 -8.426 1.758 1.00 84.62 121 THR A N 1
ATOM 907 C CA . THR A 1 121 ? -14.732 -7.249 1.193 1.00 84.62 121 THR A CA 1
ATOM 908 C C . THR A 1 121 ? -13.723 -6.148 0.875 1.00 84.62 121 THR A C 1
ATOM 910 O O . THR A 1 121 ? -13.128 -5.560 1.779 1.00 84.62 121 THR A O 1
ATOM 913 N N . ILE A 1 122 ? -13.558 -5.811 -0.408 1.00 87.81 122 ILE A N 1
ATOM 914 C CA . ILE A 1 122 ? -12.738 -4.669 -0.840 1.00 87.81 122 ILE A CA 1
ATOM 915 C C . ILE A 1 122 ? -13.570 -3.382 -0.770 1.00 87.81 122 ILE A C 1
ATOM 917 O O . ILE A 1 122 ? -14.647 -3.299 -1.353 1.00 87.81 122 ILE A O 1
ATOM 921 N N . LEU A 1 123 ? -13.050 -2.366 -0.079 1.00 89.06 123 LEU A N 1
ATOM 922 C CA . LEU A 1 123 ? -13.629 -1.016 -0.027 1.00 89.06 123 LEU A CA 1
ATOM 923 C C . LEU A 1 123 ? -13.196 -0.160 -1.217 1.00 89.06 123 LEU A C 1
ATOM 925 O O . LEU A 1 123 ? -13.952 0.683 -1.692 1.00 89.06 123 LEU A O 1
ATOM 929 N N . GLY A 1 124 ? -11.973 -0.372 -1.693 1.00 90.00 124 GLY A N 1
ATOM 930 C CA . GLY A 1 124 ? -11.415 0.354 -2.821 1.00 90.00 124 GLY A CA 1
ATOM 931 C C . GLY A 1 124 ? -10.068 -0.217 -3.228 1.00 90.00 124 GLY A C 1
ATOM 932 O O . GLY A 1 124 ? -9.319 -0.725 -2.394 1.00 90.00 124 GLY A O 1
ATOM 933 N N . ALA A 1 125 ? -9.763 -0.132 -4.517 1.00 90.81 125 ALA A N 1
ATOM 934 C CA . ALA A 1 125 ? -8.457 -0.465 -5.053 1.00 90.81 125 ALA A CA 1
ATOM 935 C C . ALA A 1 125 ? -8.001 0.656 -5.984 1.00 90.81 125 ALA A C 1
ATOM 937 O O . ALA A 1 125 ? -8.774 1.146 -6.811 1.00 90.81 125 ALA A O 1
ATOM 938 N N . TYR A 1 126 ? -6.749 1.060 -5.829 1.00 92.38 126 TYR A N 1
ATOM 939 C CA . TYR A 1 126 ? -6.165 2.210 -6.494 1.00 92.38 126 TYR A CA 1
ATOM 940 C C . TYR A 1 126 ? -4.799 1.825 -7.038 1.00 92.38 126 TYR A C 1
ATOM 942 O O . TYR A 1 126 ? -4.007 1.187 -6.345 1.00 92.38 126 TYR A O 1
ATOM 950 N N . VAL A 1 127 ? -4.515 2.225 -8.270 1.00 91.38 127 VAL A N 1
ATOM 951 C CA . VAL A 1 127 ? -3.211 2.023 -8.906 1.00 91.38 127 VAL A CA 1
ATOM 952 C C . VAL A 1 127 ? -2.657 3.370 -9.336 1.00 91.38 127 VAL A C 1
ATOM 954 O O . VAL A 1 127 ? -3.411 4.257 -9.739 1.00 91.38 127 VAL A O 1
ATOM 957 N N . ASP A 1 128 ? -1.342 3.526 -9.251 1.00 90.69 128 ASP A N 1
ATOM 958 C CA . ASP A 1 128 ? -0.674 4.701 -9.792 1.00 90.69 128 ASP A CA 1
ATOM 959 C C . ASP A 1 128 ? -0.853 4.752 -11.325 1.00 90.69 128 ASP A C 1
ATOM 961 O O . ASP A 1 128 ? -0.651 3.776 -12.061 1.00 90.69 128 ASP A O 1
ATOM 965 N N . ALA A 1 129 ? -1.300 5.899 -11.822 1.00 86.25 129 ALA A N 1
ATOM 966 C CA . ALA A 1 129 ? -1.671 6.128 -13.207 1.00 86.25 129 ALA A CA 1
ATOM 967 C C . ALA A 1 129 ? -0.451 6.103 -14.134 1.00 86.25 129 ALA A C 1
ATOM 969 O O . ALA A 1 129 ? -0.535 5.612 -15.258 1.00 86.25 129 ALA A O 1
ATOM 970 N N . GLY A 1 130 ? 0.679 6.655 -13.698 1.00 80.69 130 GLY A N 1
ATOM 971 C CA . GLY A 1 130 ? 1.951 6.554 -14.410 1.00 80.69 130 GLY A CA 1
ATOM 972 C C . GLY A 1 130 ? 2.471 5.124 -14.399 1.00 80.69 130 GLY A C 1
ATOM 973 O O . GLY A 1 130 ? 2.923 4.618 -15.425 1.00 80.69 130 GLY A O 1
ATOM 974 N N . PHE A 1 131 ? 2.336 4.424 -13.274 1.00 86.88 131 PHE A N 1
ATOM 975 C CA . PHE A 1 131 ? 2.788 3.045 -13.163 1.00 86.88 131 PHE A CA 1
ATOM 976 C C . PHE A 1 131 ? 2.008 2.133 -14.111 1.00 86.88 131 PHE A C 1
ATOM 978 O O . PHE A 1 131 ? 2.605 1.365 -14.860 1.00 86.88 131 PHE A O 1
ATOM 985 N N . SER A 1 132 ? 0.683 2.272 -14.150 1.00 83.50 132 SER A N 1
ATOM 986 C CA . SER A 1 132 ? -0.180 1.479 -15.033 1.00 83.50 132 SER A CA 1
ATOM 987 C C . SER A 1 132 ? 0.010 1.779 -16.525 1.00 83.50 132 SER A C 1
ATOM 989 O O . SER A 1 132 ? -0.143 0.872 -17.342 1.00 83.50 132 SER A O 1
ATOM 991 N N . ARG A 1 133 ? 0.354 3.019 -16.901 1.00 80.62 133 ARG A N 1
ATOM 992 C CA . ARG A 1 133 ? 0.512 3.426 -18.313 1.00 80.62 133 ARG A CA 1
ATOM 993 C C . ARG A 1 133 ? 1.938 3.291 -18.841 1.00 80.62 133 ARG A C 1
ATOM 995 O O . ARG A 1 133 ? 2.136 2.910 -19.990 1.00 80.62 133 ARG A O 1
ATOM 1002 N N . GLU A 1 134 ? 2.920 3.627 -18.016 1.00 82.31 134 GLU A N 1
ATOM 1003 C CA . GLU A 1 134 ? 4.316 3.846 -18.417 1.00 82.31 134 GLU A CA 1
ATOM 1004 C C . GLU A 1 134 ? 5.305 3.020 -17.584 1.00 82.31 134 GLU A C 1
ATOM 1006 O O . GLU A 1 134 ? 6.513 3.044 -17.831 1.00 82.31 134 GLU A O 1
ATOM 1011 N N . GLY A 1 135 ? 4.816 2.285 -16.581 1.00 81.25 135 GLY A N 1
ATOM 1012 C CA . GLY A 1 135 ? 5.654 1.491 -15.694 1.00 81.25 135 GLY A CA 1
ATOM 1013 C C . GLY A 1 135 ? 6.54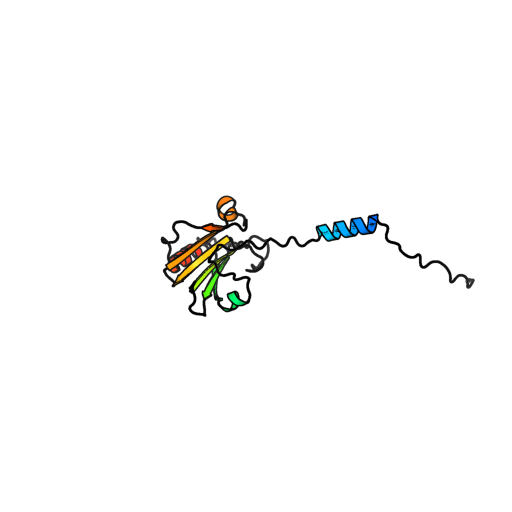8 2.342 -14.798 1.00 81.25 135 GLY A C 1
ATOM 1014 O O . GLY A 1 135 ? 7.625 1.871 -14.439 1.00 81.25 135 GLY A O 1
ATOM 1015 N N . ARG A 1 136 ? 6.156 3.578 -14.455 1.00 84.44 136 ARG A N 1
ATOM 1016 C CA . ARG A 1 136 ? 6.880 4.481 -13.538 1.00 84.44 136 ARG A CA 1
ATOM 1017 C C . ARG A 1 136 ? 5.912 5.196 -12.606 1.00 84.44 136 ARG A C 1
ATOM 1019 O O . ARG A 1 136 ? 4.907 5.702 -13.081 1.00 84.44 136 ARG A O 1
ATOM 1026 N N . ALA A 1 137 ? 6.230 5.277 -11.317 1.00 86.69 137 ALA A N 1
ATOM 1027 C CA . ALA A 1 137 ? 5.391 6.002 -10.369 1.00 86.69 137 ALA A CA 1
ATOM 1028 C C . ALA A 1 137 ? 5.249 7.486 -10.755 1.00 86.69 137 ALA A C 1
ATOM 1030 O O . ALA A 1 137 ? 6.236 8.158 -11.061 1.00 86.69 137 ALA A O 1
ATOM 1031 N N . SER A 1 138 ? 4.014 7.975 -10.733 1.00 87.75 138 SER A N 1
ATOM 1032 C CA . SER A 1 138 ? 3.648 9.372 -10.997 1.00 87.75 138 SER A CA 1
ATOM 1033 C C . SER A 1 138 ? 3.173 10.099 -9.744 1.00 87.75 138 SER A C 1
ATOM 1035 O O . SER A 1 138 ? 3.242 11.322 -9.684 1.00 87.75 138 SER A O 1
ATOM 1037 N N . GLY A 1 139 ? 2.704 9.343 -8.753 1.00 86.75 139 GLY A N 1
ATOM 1038 C CA . GLY A 1 139 ? 1.989 9.826 -7.590 1.00 86.75 139 GLY A CA 1
ATOM 1039 C C . GLY A 1 139 ? 0.477 9.967 -7.807 1.00 86.75 139 GLY A C 1
ATOM 1040 O O . GLY A 1 139 ? -0.267 10.024 -6.829 1.00 86.75 139 GLY A O 1
ATOM 1041 N N . ASP A 1 140 ? -0.005 10.012 -9.046 1.00 90.38 140 ASP A N 1
ATOM 1042 C CA . ASP A 1 140 ? -1.432 10.159 -9.323 1.00 90.38 140 ASP A CA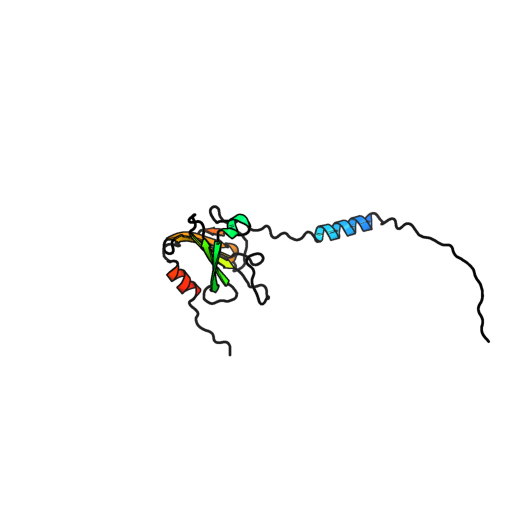 1
ATOM 1043 C C . ASP A 1 140 ? -2.113 8.796 -9.293 1.00 90.38 140 ASP A C 1
ATOM 1045 O O . ASP A 1 140 ? -1.678 7.869 -9.971 1.00 90.38 140 ASP A O 1
ATOM 1049 N N . PHE A 1 141 ? -3.215 8.667 -8.560 1.00 90.94 141 PHE A N 1
ATOM 1050 C CA . PHE A 1 141 ? -3.926 7.398 -8.422 1.00 90.94 141 PHE A CA 1
ATOM 1051 C C . PHE A 1 141 ? -5.240 7.384 -9.200 1.00 90.94 141 PHE A C 1
ATOM 1053 O O . PHE A 1 141 ? -6.016 8.339 -9.168 1.00 90.94 141 PHE A O 1
ATOM 1060 N N . ILE A 1 142 ? -5.518 6.252 -9.845 1.00 89.12 142 ILE A N 1
ATOM 1061 C CA . ILE A 1 142 ? -6.811 5.941 -10.460 1.00 89.12 142 ILE A CA 1
ATOM 1062 C C . ILE A 1 142 ? -7.484 4.787 -9.717 1.00 89.12 142 ILE A C 1
ATOM 1064 O O . ILE A 1 142 ? -6.824 3.854 -9.257 1.00 89.12 142 ILE A O 1
ATOM 1068 N N . THR A 1 143 ? -8.809 4.845 -9.602 1.00 89.94 143 THR A N 1
ATOM 1069 C CA . THR A 1 143 ? -9.614 3.770 -9.013 1.00 89.94 143 THR A CA 1
ATOM 1070 C C . THR A 1 143 ? -9.784 2.626 -10.008 1.00 89.94 143 THR A C 1
ATOM 1072 O O . THR A 1 143 ? -10.061 2.849 -11.184 1.00 89.94 143 THR A O 1
ATOM 1075 N N . LEU A 1 144 ? -9.648 1.390 -9.532 1.00 84.31 144 LEU A N 1
ATOM 1076 C CA . LEU A 1 144 ? -9.957 0.196 -10.312 1.00 84.31 144 LEU A CA 1
ATOM 1077 C C . LEU A 1 144 ? -11.466 -0.073 -10.245 1.00 84.31 144 LEU A C 1
ATOM 1079 O O . LEU A 1 144 ? -12.015 -0.232 -9.159 1.00 84.31 144 LEU A O 1
ATOM 1083 N N . GLU A 1 145 ? -12.136 -0.137 -11.397 1.00 69.88 145 GLU A N 1
ATOM 1084 C CA . GLU A 1 145 ? -13.608 -0.201 -11.478 1.00 69.88 145 GLU A CA 1
ATOM 1085 C C . GLU A 1 145 ? -14.210 -1.573 -11.109 1.00 69.88 145 GLU A C 1
ATOM 1087 O O . GLU A 1 145 ? -15.407 -1.664 -10.856 1.00 69.88 145 GLU A O 1
ATOM 1092 N N . ASN A 1 146 ? -13.406 -2.643 -11.033 1.00 62.53 146 ASN A N 1
ATOM 1093 C CA . ASN A 1 146 ? -13.865 -3.996 -10.680 1.00 62.53 146 ASN A CA 1
ATOM 1094 C C . ASN A 1 146 ? -12.872 -4.744 -9.769 1.00 62.53 146 ASN A C 1
ATOM 1096 O O . ASN A 1 146 ? -12.281 -5.739 -10.188 1.00 62.53 146 ASN A O 1
ATOM 1100 N N . PRO A 1 147 ? -12.673 -4.319 -8.511 1.00 60.44 147 PRO A N 1
ATOM 1101 C CA . PRO A 1 147 ? -11.824 -5.065 -7.584 1.00 60.44 147 PRO A CA 1
ATOM 1102 C C . PRO A 1 147 ? -12.514 -6.337 -7.063 1.00 60.44 147 PRO A C 1
ATOM 1104 O O . PRO A 1 147 ? -11.847 -7.286 -6.663 1.00 60.44 147 PRO A O 1
ATOM 1107 N N . ASN A 1 148 ? -13.849 -6.387 -7.127 1.00 54.75 148 ASN A N 1
ATOM 1108 C CA . ASN A 1 148 ? -14.694 -7.426 -6.527 1.00 54.75 148 ASN A CA 1
ATOM 1109 C C . ASN A 1 148 ? -14.562 -8.821 -7.165 1.00 54.75 148 ASN A C 1
ATOM 1111 O O . ASN A 1 148 ? -15.203 -9.760 -6.700 1.00 54.75 148 ASN A O 1
ATOM 1115 N N . SER A 1 149 ? -13.757 -8.987 -8.219 1.00 50.31 149 SER A N 1
ATOM 1116 C CA . SER A 1 149 ? -13.418 -10.315 -8.745 1.00 50.31 149 SER A CA 1
ATOM 1117 C C . SER A 1 149 ? -12.297 -11.009 -7.960 1.00 50.31 149 SER A C 1
ATOM 1119 O O . SER A 1 149 ? -11.959 -12.145 -8.283 1.00 50.31 149 SER A O 1
ATOM 1121 N N . LEU A 1 150 ? -11.689 -10.339 -6.973 1.00 54.75 150 LEU A N 1
ATOM 1122 C CA . LEU A 1 150 ? -10.562 -10.848 -6.193 1.00 54.75 150 LEU A CA 1
ATOM 1123 C C . LEU A 1 150 ? -10.837 -10.693 -4.689 1.00 54.75 150 LEU A C 1
ATOM 1125 O O . LEU A 1 150 ? -11.089 -9.595 -4.209 1.00 54.75 150 LEU A O 1
ATOM 1129 N N . THR A 1 151 ? -10.773 -11.788 -3.930 1.00 56.03 151 THR A N 1
ATOM 1130 C CA . THR A 1 151 ? -10.789 -11.758 -2.452 1.00 56.03 151 THR A CA 1
ATOM 1131 C C . THR A 1 151 ? -9.380 -11.484 -1.906 1.00 56.03 151 THR A C 1
ATOM 1133 O O . THR A 1 151 ? -8.418 -11.672 -2.648 1.00 56.03 151 THR A O 1
ATOM 1136 N N . LEU A 1 152 ? -9.193 -11.092 -0.631 1.00 54.81 152 LEU A N 1
ATOM 1137 C CA . LEU A 1 152 ? -7.838 -10.940 -0.057 1.00 54.81 152 LEU A CA 1
ATOM 1138 C C . LEU A 1 152 ? -7.008 -12.232 -0.212 1.00 54.81 152 LEU A C 1
ATOM 1140 O O . LEU A 1 152 ? -5.874 -12.130 -0.671 1.00 54.81 152 LEU A O 1
ATOM 1144 N N . PRO A 1 153 ? -7.530 -13.449 0.062 1.00 55.91 153 PRO A N 1
ATOM 1145 C CA . PRO A 1 153 ? -6.807 -14.686 -0.238 1.00 55.91 153 PRO A CA 1
ATOM 1146 C C . PRO A 1 153 ? -6.451 -14.871 -1.719 1.00 55.91 153 PRO A C 1
ATOM 1148 O O . PRO A 1 153 ? -5.377 -15.390 -2.017 1.00 55.91 153 PRO A O 1
ATOM 1151 N N . ASP A 1 154 ? -7.314 -14.471 -2.654 1.00 59.00 154 ASP A N 1
ATOM 1152 C CA . ASP A 1 154 ? -7.048 -14.618 -4.093 1.00 59.00 154 ASP A CA 1
ATOM 1153 C C . ASP A 1 154 ? -6.095 -13.550 -4.625 1.00 59.00 154 ASP A C 1
ATOM 1155 O O . ASP A 1 154 ? -5.256 -13.852 -5.470 1.00 59.00 154 ASP A O 1
ATOM 1159 N N . LEU A 1 155 ? -6.148 -12.339 -4.068 1.00 59.38 155 LEU A N 1
ATOM 1160 C CA . LEU A 1 155 ? -5.117 -11.325 -4.228 1.00 59.38 155 LEU A CA 1
ATOM 1161 C C . LEU A 1 155 ? -3.802 -11.877 -3.713 1.00 59.38 155 LEU A C 1
ATOM 1163 O O . LEU A 1 155 ? -2.884 -11.984 -4.507 1.00 59.38 155 LEU A O 1
ATOM 1167 N N . LEU A 1 156 ? -3.730 -12.342 -2.461 1.00 57.94 156 LEU A N 1
ATOM 1168 C CA . LEU A 1 156 ? -2.535 -12.966 -1.889 1.00 57.94 156 LEU A CA 1
ATOM 1169 C C . LEU A 1 156 ? -1.991 -14.093 -2.778 1.00 57.94 156 LEU A C 1
ATOM 1171 O O . LEU A 1 156 ? -0.788 -14.144 -3.002 1.00 57.94 156 LEU A O 1
ATOM 1175 N N . LYS A 1 157 ? -2.838 -14.948 -3.362 1.00 56.59 157 LYS A N 1
ATOM 1176 C CA . LYS A 1 157 ? -2.408 -15.935 -4.372 1.00 56.59 157 LYS A CA 1
ATOM 1177 C C . LYS A 1 157 ? -1.886 -15.283 -5.655 1.00 56.59 157 LYS A C 1
ATOM 1179 O O . LYS A 1 157 ? -0.862 -15.715 -6.164 1.00 56.59 157 LYS A O 1
ATOM 1184 N N . ALA A 1 158 ? -2.555 -14.263 -6.185 1.00 57.00 158 ALA A N 1
ATOM 1185 C CA . ALA A 1 158 ? -2.153 -13.570 -7.407 1.00 57.00 158 ALA A CA 1
ATOM 1186 C C . ALA A 1 158 ? -0.829 -12.806 -7.242 1.00 57.00 158 ALA A C 1
ATOM 1188 O O . ALA A 1 158 ? 0.023 -12.876 -8.126 1.00 57.00 158 ALA A O 1
ATOM 1189 N N . VAL A 1 159 ? -0.614 -12.138 -6.101 1.00 51.53 159 VAL A N 1
ATOM 1190 C CA . VAL A 1 159 ? 0.673 -11.512 -5.763 1.00 51.53 159 VAL A CA 1
ATOM 1191 C C . VAL A 1 159 ? 1.740 -12.584 -5.470 1.00 51.53 159 VAL A C 1
ATOM 1193 O O . VAL A 1 159 ? 2.860 -12.452 -5.940 1.00 51.53 159 VAL A O 1
ATOM 1196 N N . THR A 1 160 ? 1.420 -13.710 -4.822 1.00 51.53 160 THR A N 1
ATOM 1197 C CA . THR A 1 160 ? 2.418 -14.768 -4.522 1.00 51.53 160 THR A CA 1
ATOM 1198 C C . THR A 1 160 ? 2.696 -15.766 -5.654 1.00 51.53 160 THR A C 1
ATOM 1200 O O . THR A 1 160 ? 3.650 -16.535 -5.545 1.00 51.53 160 THR A O 1
ATOM 1203 N N . ALA A 1 161 ? 1.915 -15.786 -6.738 1.00 41.75 161 ALA A N 1
ATOM 1204 C CA . ALA A 1 161 ? 2.101 -16.734 -7.836 1.00 41.75 161 ALA A CA 1
ATOM 1205 C C . ALA A 1 161 ? 3.370 -16.413 -8.647 1.00 41.75 161 ALA A C 1
ATOM 1207 O O . ALA A 1 161 ? 3.355 -15.606 -9.575 1.00 41.75 161 ALA A O 1
ATOM 1208 N N . VAL A 1 162 ? 4.472 -17.077 -8.297 1.00 41.62 162 VAL A N 1
ATOM 1209 C CA . VAL A 1 162 ? 5.750 -17.047 -9.022 1.00 41.62 162 VAL A CA 1
ATOM 1210 C C . VAL A 1 162 ? 5.764 -18.161 -10.081 1.00 41.62 162 VAL A C 1
ATOM 1212 O O . VAL A 1 162 ? 5.539 -19.320 -9.729 1.00 41.62 162 VAL A O 1
ATOM 1215 N N . PRO A 1 163 ? 6.133 -17.913 -11.351 1.00 37.81 163 PRO A N 1
ATOM 1216 C CA . PRO A 1 163 ? 6.892 -18.897 -12.104 1.00 37.81 163 PRO A CA 1
ATOM 1217 C C . PRO A 1 163 ? 8.336 -18.807 -11.612 1.00 37.81 163 PRO A C 1
ATOM 1219 O O . PRO A 1 163 ? 9.064 -17.882 -11.970 1.00 37.81 163 PRO A O 1
ATOM 1222 N N . THR A 1 164 ? 8.733 -19.724 -10.731 1.00 35.59 164 THR A N 1
ATOM 1223 C CA . THR A 1 164 ? 10.081 -19.804 -10.159 1.00 35.59 164 THR A CA 1
ATOM 1224 C C . THR A 1 164 ? 11.126 -19.818 -11.279 1.00 35.59 164 THR A C 1
ATOM 1226 O O . THR A 1 164 ? 11.400 -20.861 -11.868 1.00 35.59 164 THR A O 1
ATOM 1229 N N . ARG A 1 165 ? 11.727 -18.669 -11.603 1.00 32.94 165 ARG A N 1
ATOM 1230 C CA . ARG A 1 165 ? 13.003 -18.648 -12.319 1.00 32.94 165 ARG A CA 1
ATOM 1231 C C . ARG A 1 165 ? 14.093 -18.764 -11.272 1.00 32.94 165 ARG A C 1
ATOM 1233 O O . ARG A 1 165 ? 14.447 -17.799 -10.607 1.00 32.94 165 ARG A O 1
ATOM 1240 N N . THR A 1 166 ? 14.575 -19.988 -11.107 1.00 27.67 166 THR A N 1
ATOM 1241 C CA . THR A 1 166 ? 15.815 -20.285 -10.401 1.00 27.67 166 THR A CA 1
ATOM 1242 C C . THR A 1 166 ? 16.947 -19.558 -11.123 1.00 27.67 166 THR A C 1
ATOM 1244 O O . THR A 1 166 ? 17.271 -19.905 -12.258 1.00 27.67 166 THR A O 1
ATOM 1247 N N . TYR A 1 167 ? 17.526 -18.536 -10.499 1.00 27.89 167 TYR A N 1
ATOM 1248 C CA . TYR A 1 167 ? 18.843 -18.054 -10.898 1.00 27.89 167 TYR A CA 1
ATOM 1249 C C . TYR A 1 167 ? 19.858 -19.033 -10.300 1.00 27.89 167 TYR A C 1
ATOM 1251 O O . TYR A 1 167 ? 19.950 -19.151 -9.077 1.00 27.89 167 TYR A O 1
ATOM 1259 N N . MET A 1 168 ? 20.501 -19.816 -11.171 1.00 33.03 168 MET A N 1
ATOM 1260 C CA . MET A 1 168 ? 21.713 -20.579 -10.851 1.00 33.03 168 MET A CA 1
ATOM 1261 C C . MET A 1 168 ? 22.934 -19.675 -10.962 1.00 33.03 168 MET A C 1
ATOM 1263 O O . MET A 1 168 ? 22.930 -18.820 -11.877 1.00 33.03 168 MET A O 1
#